Protein AF-A0A2M7CA68-F1 (afdb_monomer)

Nearest PDB structures (foldseek):
  2lq6-assembly1_A  TM=4.265E-01  e=3.387E+00  Homo sapiens

Foldseek 3Di:
DDDDDDDADPQWDWDADPNDTDTHHPVVVVVLVVQDHWDWDFDDDPVDTDIDIDRPGPPPD

Mean predicted aligned error: 7.52 Å

Sequence (61 aa):
MGLALDEPKANDEKIEVKGFSFIMASEVADTIRSYGNLLIDYTEHPWMKGFQLSLLGKVSC

pLDDT: mean 78.65, std 11.28, range [32.12, 88.88]

Solvent-accessible surface area (backbone atoms only — not comparable to full-atom values): 4104 Å² total; per-residue (Å²): 140,82,93,77,94,75,81,86,53,97,71,42,46,75,47,80,54,98,91,42,79,47,72,37,53,48,74,56,49,54,49,36,64,71,43,47,46,78,44,79,44,81,46,83,50,102,90,46,73,49,78,47,78,44,74,51,51,77,77,86,125

Structure (mmCIF, N/CA/C/O backbone):
data_AF-A0A2M7CA68-F1
#
_entry.id   AF-A0A2M7CA68-F1
#
loop_
_atom_site.group_PDB
_atom_site.id
_atom_site.type_symbol
_atom_site.label_atom_id
_atom_site.label_alt_id
_atom_site.label_comp_id
_atom_site.label_asym_id
_atom_site.label_entity_id
_atom_site.label_seq_id
_atom_site.pdbx_PDB_ins_code
_atom_site.Cartn_x
_atom_site.Cartn_y
_atom_site.Cartn_z
_atom_site.occupancy
_atom_site.B_iso_or_equiv
_atom_site.auth_seq_id
_atom_site.auth_comp_id
_atom_site.auth_asym_id
_atom_site.auth_atom_id
_atom_site.pdbx_PDB_model_num
ATOM 1 N N . MET A 1 1 ? -3.232 10.601 0.731 1.00 53.97 1 MET A N 1
ATOM 2 C CA . MET A 1 1 ? -2.810 9.357 1.410 1.00 53.97 1 MET A CA 1
ATOM 3 C C . MET A 1 1 ? -1.620 8.807 0.641 1.00 53.97 1 MET A C 1
ATOM 5 O O . MET A 1 1 ? -1.667 8.851 -0.581 1.00 53.97 1 MET A O 1
ATOM 9 N N . GLY A 1 2 ? -0.547 8.392 1.312 1.00 66.81 2 GLY A N 1
ATOM 10 C CA . GLY A 1 2 ? 0.682 7.910 0.670 1.00 66.81 2 GLY A CA 1
ATOM 11 C C . GLY A 1 2 ? 1.251 6.709 1.419 1.00 66.81 2 GLY A C 1
ATOM 12 O O . GLY A 1 2 ? 0.866 6.468 2.560 1.00 66.81 2 GLY A O 1
ATOM 13 N N . LEU A 1 3 ? 2.132 5.951 0.768 1.00 79.56 3 LEU A N 1
ATOM 14 C CA . LEU A 1 3 ? 2.832 4.829 1.393 1.00 79.56 3 LEU A CA 1
ATOM 15 C C . LEU A 1 3 ? 4.030 5.346 2.193 1.00 79.56 3 LEU A C 1
ATOM 17 O O . LEU A 1 3 ? 4.785 6.186 1.704 1.00 79.56 3 LEU A O 1
ATOM 21 N N . ALA A 1 4 ? 4.209 4.822 3.402 1.00 81.69 4 ALA A N 1
ATOM 22 C CA . ALA A 1 4 ? 5.341 5.123 4.267 1.00 81.69 4 ALA A CA 1
ATOM 23 C C . ALA A 1 4 ? 5.867 3.835 4.910 1.00 81.69 4 ALA A C 1
ATOM 25 O O . ALA A 1 4 ? 5.125 2.868 5.080 1.00 81.69 4 ALA A O 1
ATOM 26 N N . LEU A 1 5 ? 7.153 3.838 5.257 1.00 81.69 5 LEU A N 1
ATOM 27 C CA . LEU A 1 5 ? 7.742 2.828 6.129 1.00 81.69 5 LEU A CA 1
ATOM 28 C C . LEU A 1 5 ? 7.563 3.326 7.565 1.00 81.69 5 LEU A C 1
ATOM 30 O O . LEU A 1 5 ? 8.155 4.341 7.925 1.00 81.69 5 LEU A O 1
ATOM 34 N N . ASP A 1 6 ? 6.715 2.654 8.340 1.00 79.56 6 ASP A N 1
ATOM 35 C CA . ASP A 1 6 ? 6.401 3.015 9.727 1.00 79.56 6 ASP A CA 1
ATOM 36 C C . ASP A 1 6 ? 6.300 1.749 10.593 1.00 79.56 6 ASP A C 1
ATOM 38 O O . ASP A 1 6 ? 6.124 0.636 10.081 1.00 79.56 6 ASP A O 1
ATOM 42 N N . GLU A 1 7 ? 6.425 1.922 11.905 1.00 77.75 7 GLU A N 1
ATOM 43 C CA . GLU A 1 7 ? 6.167 0.862 12.878 1.00 77.75 7 GLU A CA 1
ATOM 44 C C . GLU A 1 7 ? 4.652 0.688 13.090 1.00 77.75 7 GLU A C 1
ATOM 46 O O . GLU A 1 7 ? 3.900 1.666 13.037 1.00 77.75 7 GLU A O 1
ATOM 51 N N . PRO A 1 8 ? 4.167 -0.545 13.334 1.00 76.69 8 PRO A N 1
ATOM 52 C CA . PRO A 1 8 ? 2.744 -0.786 13.537 1.00 76.69 8 PRO A CA 1
ATOM 53 C C . PRO A 1 8 ? 2.250 -0.097 14.808 1.00 76.69 8 PRO A C 1
ATOM 55 O O . PRO A 1 8 ? 2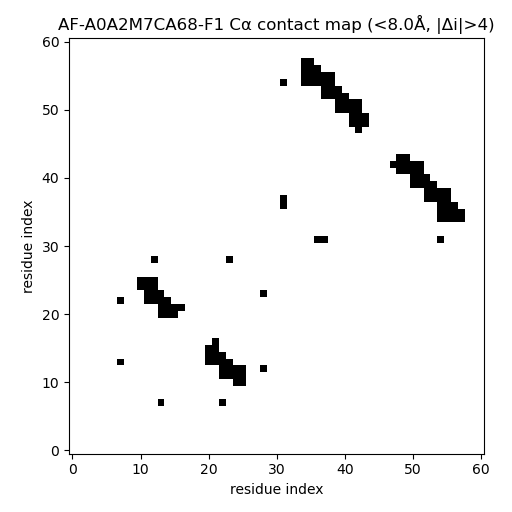.777 -0.336 15.897 1.00 76.69 8 PRO A O 1
ATOM 58 N N . LYS A 1 9 ? 1.205 0.727 14.689 1.00 79.75 9 LYS A N 1
ATOM 59 C CA . LYS A 1 9 ? 0.535 1.325 15.849 1.00 79.75 9 LYS A CA 1
ATOM 60 C C . LYS A 1 9 ? -0.507 0.355 16.393 1.00 79.75 9 LYS A C 1
ATOM 62 O O . LYS A 1 9 ? -0.983 -0.537 15.697 1.00 79.75 9 LYS A O 1
ATOM 67 N N . ALA A 1 10 ? -0.884 0.538 17.658 1.00 74.56 10 ALA A N 1
ATOM 68 C CA . ALA A 1 10 ? -1.723 -0.410 18.399 1.00 74.56 10 ALA A CA 1
ATOM 69 C C . ALA A 1 10 ? -3.093 -0.721 17.755 1.00 74.56 10 ALA A C 1
ATOM 71 O O . ALA A 1 10 ? -3.653 -1.777 18.029 1.00 74.56 10 ALA A O 1
ATOM 72 N N . ASN A 1 11 ? -3.616 0.172 16.908 1.00 79.31 11 ASN A N 1
ATOM 73 C CA . ASN A 1 11 ? -4.923 0.030 16.257 1.00 79.31 11 ASN A CA 1
ATOM 74 C C . ASN A 1 11 ? -4.828 -0.221 14.745 1.00 79.31 11 ASN A C 1
ATOM 76 O O . ASN A 1 11 ? -5.853 -0.193 14.063 1.00 79.31 11 ASN A O 1
ATOM 80 N N . ASP A 1 12 ? -3.623 -0.416 14.213 1.00 81.25 12 ASP A N 1
ATOM 81 C CA . ASP A 1 12 ? -3.458 -0.639 12.784 1.00 81.25 12 ASP A CA 1
ATOM 82 C C . ASP A 1 12 ? -3.764 -2.093 12.428 1.00 81.25 12 ASP A C 1
ATOM 84 O O . ASP A 1 12 ? -3.380 -3.037 13.126 1.00 81.25 12 ASP A O 1
ATOM 88 N N . GLU A 1 13 ? -4.425 -2.284 11.291 1.00 81.62 13 GLU A N 1
ATOM 89 C CA . GLU A 1 13 ? -4.587 -3.611 10.724 1.00 81.62 13 GLU A CA 1
ATOM 90 C C . GLU A 1 13 ? -3.307 -4.025 10.002 1.00 81.62 13 GLU A C 1
ATOM 92 O O . GLU A 1 13 ? -2.754 -3.286 9.181 1.00 81.62 13 GLU A O 1
ATOM 97 N N . LYS A 1 14 ? -2.843 -5.241 10.307 1.00 82.88 14 LYS A N 1
ATOM 98 C CA . LYS A 1 14 ? -1.654 -5.835 9.703 1.00 82.88 14 LYS A CA 1
ATOM 99 C C . LYS A 1 14 ? -2.051 -6.938 8.731 1.00 82.88 14 LYS A C 1
ATOM 101 O O . LYS A 1 14 ? -2.762 -7.870 9.101 1.00 82.88 14 LYS A O 1
ATOM 106 N N . ILE A 1 15 ? -1.527 -6.868 7.512 1.00 83.38 15 ILE A N 1
ATOM 107 C CA . ILE A 1 15 ? -1.704 -7.889 6.478 1.00 83.38 15 ILE A CA 1
ATOM 108 C C . ILE A 1 15 ? -0.329 -8.358 6.015 1.00 83.38 15 ILE A C 1
ATOM 110 O O . ILE A 1 15 ? 0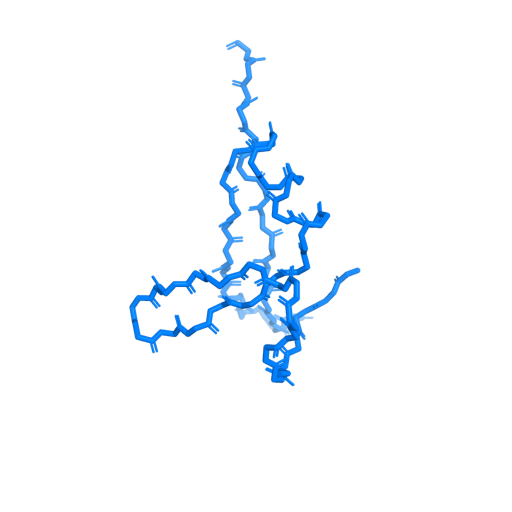.534 -7.552 5.672 1.00 83.38 15 ILE A O 1
ATOM 114 N N . GLU A 1 16 ? -0.120 -9.670 5.993 1.00 83.44 16 GLU A N 1
ATOM 115 C CA . GLU A 1 16 ? 1.122 -10.267 5.511 1.00 83.44 16 GLU A CA 1
ATOM 116 C C . GLU A 1 16 ? 0.942 -10.801 4.089 1.00 83.44 16 GLU A C 1
ATOM 118 O O . GLU A 1 16 ? 0.079 -11.639 3.826 1.00 83.44 16 GLU A O 1
ATOM 123 N N . VAL A 1 17 ? 1.759 -10.313 3.154 1.00 81.88 17 VAL A N 1
ATOM 124 C CA . VAL A 1 17 ? 1.710 -10.717 1.744 1.00 81.88 17 VAL A CA 1
ATOM 125 C C . VAL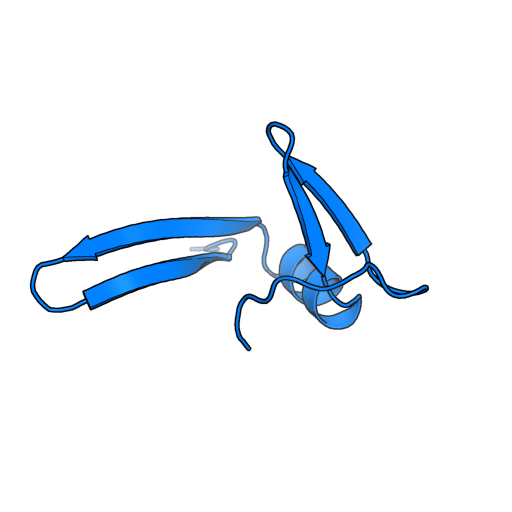 A 1 17 ? 3.124 -10.947 1.236 1.00 81.88 17 VAL A C 1
ATOM 127 O O . VAL A 1 17 ? 3.935 -10.027 1.207 1.00 81.88 17 VAL A O 1
ATOM 130 N N . LYS A 1 18 ? 3.422 -12.175 0.789 1.00 80.44 18 LYS A N 1
ATOM 131 C CA . LYS A 1 18 ? 4.715 -12.545 0.173 1.00 80.44 18 LYS A CA 1
ATOM 132 C C . LYS A 1 18 ? 5.941 -12.131 1.017 1.00 80.44 18 LYS A C 1
ATOM 134 O O . LYS A 1 18 ? 6.958 -11.726 0.464 1.00 80.44 18 LYS A O 1
ATOM 139 N N . GLY A 1 19 ? 5.830 -12.218 2.345 1.00 80.88 19 GLY A N 1
ATOM 140 C CA . GLY A 1 19 ? 6.892 -11.846 3.289 1.00 80.88 19 GLY A CA 1
ATOM 141 C C . GLY A 1 19 ? 6.977 -10.351 3.621 1.00 80.88 19 GLY A C 1
ATOM 142 O O . GLY A 1 19 ? 7.840 -9.954 4.399 1.00 80.88 19 GLY A O 1
ATOM 143 N N . PHE A 1 20 ? 6.087 -9.520 3.075 1.00 81.00 20 PHE A N 1
ATOM 144 C CA . PHE A 1 20 ? 5.956 -8.115 3.449 1.00 81.00 20 PHE A CA 1
ATOM 145 C C . PHE A 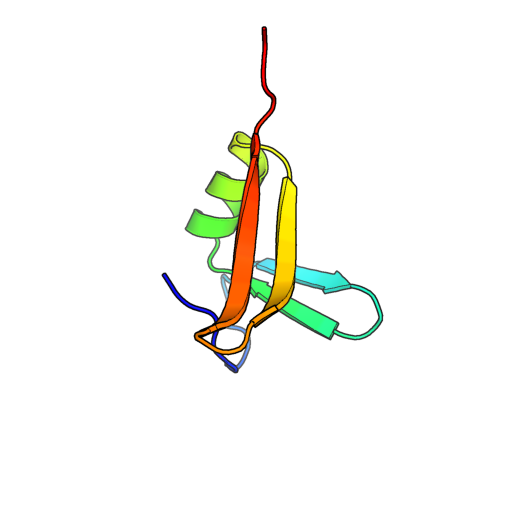1 20 ? 4.817 -7.930 4.448 1.00 81.00 20 PHE A C 1
ATOM 147 O O . PHE A 1 20 ? 3.720 -8.459 4.267 1.00 81.00 20 PHE A O 1
ATOM 154 N N . SER A 1 21 ? 5.085 -7.151 5.493 1.00 83.69 21 SER A N 1
ATOM 155 C CA . SER A 1 21 ? 4.075 -6.705 6.451 1.00 83.69 21 SER A CA 1
ATOM 156 C C . SER A 1 21 ? 3.519 -5.359 6.004 1.00 83.69 21 SER A C 1
ATOM 158 O O . SER A 1 21 ? 4.207 -4.346 6.097 1.00 83.69 21 SER A O 1
ATOM 160 N N . PHE A 1 22 ? 2.279 -5.350 5.530 1.00 84.00 22 PHE A N 1
ATOM 161 C CA . PHE A 1 22 ? 1.533 -4.130 5.257 1.00 84.00 22 PHE A CA 1
ATOM 162 C C . PHE A 1 22 ? 0.755 -3.730 6.499 1.00 84.00 22 PHE A C 1
ATOM 1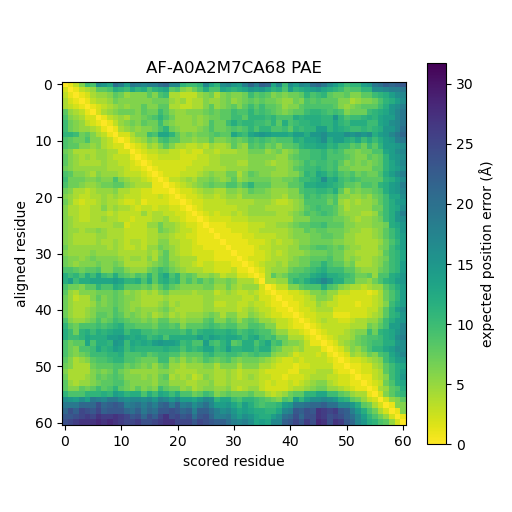64 O O . PHE A 1 22 ? 0.106 -4.562 7.131 1.00 84.00 22 PHE A O 1
ATOM 171 N N . ILE A 1 23 ? 0.844 -2.453 6.840 1.00 87.44 23 ILE A N 1
ATOM 172 C CA . ILE A 1 23 ? 0.180 -1.859 7.990 1.00 87.44 23 ILE A CA 1
ATOM 173 C C . ILE A 1 23 ? -0.722 -0.765 7.440 1.00 87.44 23 ILE A C 1
ATOM 175 O O . ILE A 1 23 ? -0.293 0.049 6.619 1.00 87.44 23 ILE A O 1
ATOM 179 N N . MET A 1 24 ? -1.978 -0.773 7.855 1.00 85.94 24 MET A N 1
ATOM 180 C CA . MET A 1 24 ? -2.956 0.213 7.429 1.00 85.94 24 MET A CA 1
ATOM 181 C C . MET A 1 24 ? -3.777 0.681 8.620 1.00 85.94 24 MET A C 1
ATOM 183 O O . MET A 1 24 ? -4.176 -0.116 9.466 1.00 85.94 24 MET A O 1
ATOM 187 N N . ALA A 1 25 ? -4.050 1.983 8.659 1.00 84.56 25 ALA A N 1
ATOM 188 C CA . ALA A 1 25 ? -4.978 2.541 9.629 1.00 84.56 25 ALA A CA 1
ATOM 189 C C . ALA A 1 25 ? -6.352 1.873 9.468 1.00 84.56 25 ALA A C 1
ATOM 191 O O . ALA A 1 25 ? -6.788 1.616 8.340 1.00 84.56 25 ALA A O 1
ATOM 192 N N . SER A 1 26 ? -7.043 1.628 10.579 1.00 83.69 26 SER A N 1
ATOM 193 C CA . SER A 1 26 ? -8.350 0.955 10.601 1.00 83.69 26 SER A CA 1
ATOM 194 C C . SER A 1 26 ? -9.373 1.590 9.649 1.00 83.69 26 SER A C 1
ATOM 196 O O . SER A 1 26 ? -10.043 0.883 8.905 1.00 83.69 26 SER A O 1
ATOM 198 N N . GLU A 1 27 ? -9.417 2.921 9.565 1.00 83.38 27 GLU A N 1
ATOM 199 C CA . GLU A 1 27 ? -10.298 3.658 8.643 1.00 83.38 27 GLU A CA 1
ATOM 200 C C . GLU A 1 27 ? -10.037 3.313 7.163 1.00 83.38 27 GLU A C 1
ATOM 202 O O . GLU A 1 27 ? -10.956 3.208 6.344 1.00 83.38 27 GLU A O 1
ATOM 207 N N . VAL A 1 28 ? -8.765 3.110 6.807 1.00 81.31 28 VAL A N 1
ATOM 208 C CA . VAL A 1 28 ? -8.358 2.715 5.454 1.00 81.31 28 VAL A CA 1
ATOM 209 C C . VAL A 1 28 ? -8.692 1.246 5.218 1.00 81.31 28 VAL A C 1
ATOM 211 O O . VAL A 1 28 ? -9.163 0.905 4.135 1.00 81.31 28 VAL A O 1
ATOM 214 N N . ALA A 1 29 ? -8.512 0.388 6.222 1.00 83.06 29 ALA A N 1
ATOM 215 C CA . ALA A 1 29 ? -8.895 -1.016 6.140 1.00 83.06 29 ALA A CA 1
ATOM 216 C C . ALA A 1 29 ? -10.406 -1.181 5.907 1.00 83.06 29 ALA A C 1
ATOM 218 O O . ALA A 1 29 ? -10.814 -1.930 5.020 1.00 83.06 29 ALA A O 1
ATOM 219 N N . ASP A 1 30 ? -11.235 -0.420 6.622 1.00 83.31 30 ASP A N 1
ATOM 220 C CA . ASP A 1 30 ? -12.690 -0.420 6.448 1.00 83.31 30 ASP A CA 1
ATOM 221 C C . ASP A 1 30 ? -13.105 0.110 5.073 1.00 83.31 30 ASP A C 1
ATOM 223 O O . ASP A 1 30 ? -14.010 -0.432 4.427 1.00 83.31 30 ASP A O 1
ATOM 227 N N . THR A 1 31 ? -12.393 1.123 4.574 1.00 81.44 31 THR A N 1
ATOM 228 C CA . THR A 1 31 ? -12.557 1.617 3.204 1.00 81.44 31 THR A CA 1
ATOM 229 C C . THR A 1 31 ? -12.250 0.503 2.202 1.00 81.44 31 THR A C 1
ATOM 231 O O . THR A 1 31 ? -13.087 0.179 1.364 1.00 81.44 31 THR A O 1
ATOM 234 N N . ILE A 1 32 ? -11.092 -0.151 2.309 1.00 81.31 32 ILE A N 1
ATOM 235 C CA . ILE A 1 32 ? -10.708 -1.240 1.404 1.00 81.31 32 ILE A CA 1
ATOM 236 C C . ILE A 1 32 ? -11.743 -2.365 1.460 1.00 81.31 32 ILE A C 1
ATOM 238 O O . ILE A 1 32 ? -12.247 -2.747 0.412 1.00 81.31 32 ILE A O 1
ATOM 242 N N . ARG A 1 33 ? -12.156 -2.817 2.651 1.00 79.25 33 ARG A N 1
ATOM 243 C CA . ARG A 1 33 ? -13.203 -3.843 2.815 1.00 79.25 33 ARG A CA 1
ATOM 244 C C . ARG A 1 33 ? -14.517 -3.473 2.129 1.00 79.25 33 ARG A C 1
ATOM 246 O O . ARG A 1 33 ? -15.165 -4.341 1.549 1.00 79.25 33 ARG A O 1
ATOM 253 N N . SER A 1 34 ? -14.906 -2.201 2.190 1.00 78.94 34 SER A N 1
ATOM 254 C CA . SER A 1 34 ? -16.153 -1.709 1.595 1.00 78.94 34 SER A CA 1
ATOM 255 C C . SER A 1 34 ? -16.084 -1.643 0.069 1.00 78.94 34 SER A C 1
ATOM 257 O O . SER A 1 34 ? -17.056 -1.972 -0.609 1.00 78.94 34 SER A O 1
ATOM 259 N N . TYR A 1 35 ? -14.938 -1.233 -0.481 1.00 73.12 35 TYR A N 1
ATOM 260 C CA . TYR A 1 35 ? -14.759 -1.069 -1.924 1.00 73.12 35 TYR A CA 1
ATOM 261 C C . TYR A 1 35 ? -14.263 -2.348 -2.622 1.00 73.12 35 TYR A C 1
ATOM 263 O O . TYR A 1 35 ? -14.511 -2.510 -3.814 1.00 73.12 35 TYR A O 1
ATOM 271 N N . GLY A 1 36 ? -13.645 -3.291 -1.909 1.00 79.62 36 GLY A N 1
ATOM 272 C CA . GLY A 1 36 ? -13.162 -4.566 -2.437 1.00 79.62 36 GLY A CA 1
ATOM 273 C C . GLY A 1 36 ? -11.670 -4.779 -2.183 1.00 79.62 36 GLY A C 1
ATOM 274 O O . GLY A 1 36 ? -11.246 -4.960 -1.046 1.00 79.62 36 GLY A O 1
ATOM 275 N N . ASN A 1 37 ? -10.870 -4.809 -3.252 1.00 80.81 37 ASN A N 1
ATOM 276 C CA . ASN A 1 37 ? -9.437 -5.106 -3.168 1.00 80.81 37 ASN 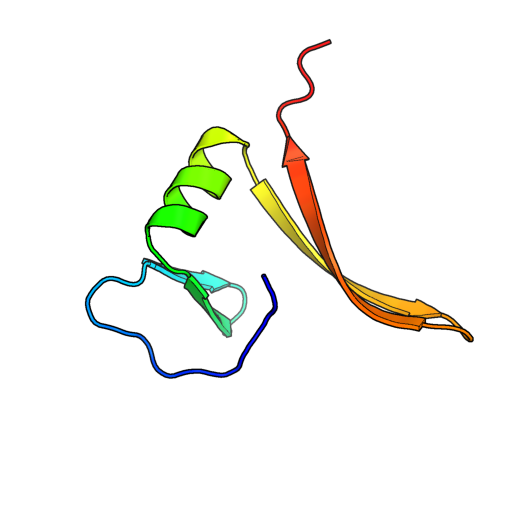A CA 1
ATOM 277 C C . ASN A 1 37 ? -8.590 -3.868 -3.479 1.00 80.81 37 ASN A C 1
ATOM 279 O O . ASN A 1 37 ? -8.886 -3.124 -4.414 1.00 80.81 37 ASN A O 1
ATOM 283 N N . LEU A 1 38 ? -7.493 -3.686 -2.742 1.00 82.06 38 LEU A N 1
ATOM 284 C CA . LEU A 1 38 ? -6.456 -2.709 -3.069 1.00 82.06 38 LEU A CA 1
ATOM 285 C C . LEU A 1 38 ? -5.322 -3.404 -3.833 1.00 82.06 38 LEU A C 1
ATOM 287 O O . LEU A 1 38 ? -4.709 -4.341 -3.325 1.00 82.06 38 LEU A O 1
ATOM 291 N N . LEU A 1 39 ? -5.038 -2.925 -5.040 1.00 84.69 39 LEU A N 1
ATOM 292 C CA . LEU A 1 39 ? -3.901 -3.335 -5.853 1.00 84.69 39 LEU A CA 1
ATOM 293 C C . LEU A 1 39 ? -2.788 -2.290 -5.724 1.00 84.69 39 LEU A C 1
ATOM 295 O O . LEU A 1 39 ? -3.043 -1.090 -5.852 1.00 84.69 39 LEU A O 1
ATOM 299 N N . ILE A 1 40 ? -1.565 -2.749 -5.471 1.00 85.19 40 ILE A N 1
ATOM 300 C CA . ILE A 1 40 ? -0.376 -1.900 -5.376 1.00 85.19 40 ILE A CA 1
ATOM 301 C C . ILE A 1 40 ? 0.623 -2.382 -6.420 1.00 85.19 40 ILE A C 1
ATOM 303 O O . ILE A 1 40 ? 1.203 -3.455 -6.258 1.00 85.19 40 ILE A O 1
ATOM 307 N N . ASP A 1 41 ? 0.836 -1.575 -7.457 1.00 87.06 41 ASP A N 1
ATOM 308 C CA . ASP A 1 41 ? 1.771 -1.873 -8.542 1.00 87.06 41 ASP A CA 1
ATOM 309 C C . ASP 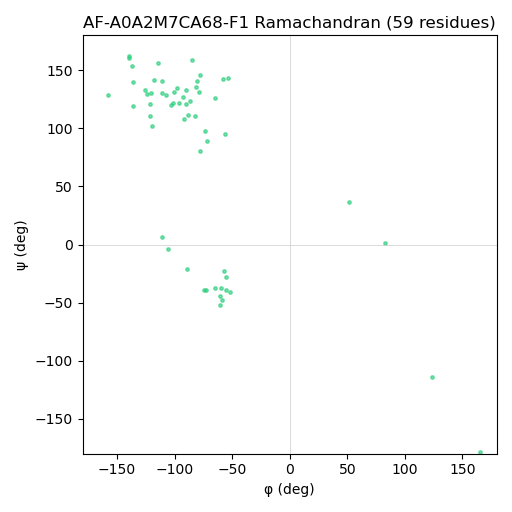A 1 41 ? 2.886 -0.835 -8.593 1.00 87.06 41 ASP A C 1
ATOM 311 O O . ASP A 1 41 ? 2.661 0.358 -8.395 1.00 87.06 41 ASP A O 1
ATOM 315 N N . TYR A 1 42 ? 4.108 -1.272 -8.883 1.00 85.62 42 TYR A N 1
ATOM 316 C CA . TYR A 1 42 ? 5.206 -0.356 -9.167 1.00 85.62 42 TYR A CA 1
ATOM 317 C C . TYR A 1 42 ? 5.246 -0.070 -10.664 1.00 85.62 42 TYR A C 1
ATOM 319 O O . TYR A 1 42 ? 5.393 -0.987 -11.471 1.00 85.62 42 TYR A O 1
ATOM 327 N N . THR A 1 43 ? 5.123 1.202 -11.031 1.00 86.75 43 THR A N 1
ATOM 328 C CA . THR A 1 43 ? 5.161 1.640 -12.425 1.00 86.75 43 THR A CA 1
ATOM 329 C C . THR A 1 43 ? 6.429 2.437 -12.685 1.00 86.75 43 THR A C 1
ATOM 331 O O . THR A 1 43 ? 6.752 3.379 -11.957 1.00 86.75 43 THR A O 1
ATOM 334 N N . GLU A 1 44 ? 7.134 2.064 -13.751 1.00 88.88 44 GLU A N 1
ATOM 335 C CA . GLU A 1 44 ? 8.323 2.752 -14.235 1.00 88.88 44 GLU A CA 1
ATOM 336 C C . GLU A 1 44 ? 8.083 3.249 -15.665 1.00 88.88 44 GLU A C 1
ATOM 338 O O . GLU A 1 44 ? 8.141 2.503 -16.641 1.00 88.88 44 GLU A O 1
ATOM 343 N N . HIS A 1 45 ? 7.802 4.542 -15.782 1.00 86.62 45 HIS A N 1
ATOM 344 C CA . HIS A 1 45 ? 7.720 5.271 -17.038 1.00 86.62 45 HIS A CA 1
ATOM 345 C C . HIS A 1 45 ? 8.836 6.322 -17.118 1.00 86.62 45 HIS A C 1
ATOM 347 O O . HIS A 1 45 ? 9.305 6.812 -16.087 1.00 86.62 45 HIS A O 1
ATOM 353 N N . PRO A 1 46 ? 9.241 6.746 -18.329 1.00 86.50 46 PRO A N 1
ATOM 354 C CA . PRO A 1 46 ? 10.268 7.777 -18.498 1.00 86.50 46 PRO A CA 1
ATOM 355 C C . PRO A 1 46 ? 9.956 9.093 -17.764 1.00 86.50 46 PRO A C 1
ATOM 357 O O . PRO A 1 46 ? 10.872 9.808 -17.370 1.00 86.50 46 PRO A O 1
ATOM 360 N N . TRP A 1 47 ? 8.672 9.403 -17.561 1.00 83.56 47 TRP A N 1
ATOM 361 C CA . TRP A 1 47 ? 8.186 10.622 -16.903 1.00 83.56 47 TRP A CA 1
ATOM 362 C C . TRP A 1 47 ? 7.656 10.403 -15.477 1.00 83.56 47 TRP A C 1
ATOM 364 O O . TRP A 1 47 ? 7.265 11.366 -14.823 1.00 83.56 47 TRP A O 1
ATOM 374 N N . MET A 1 48 ? 7.595 9.160 -14.989 1.00 78.69 48 MET A N 1
ATOM 375 C CA . MET A 1 48 ? 7.040 8.848 -13.671 1.00 78.69 48 MET A CA 1
ATOM 376 C C . MET A 1 48 ? 7.578 7.515 -13.161 1.00 78.69 48 MET A C 1
ATOM 378 O O . MET A 1 48 ? 7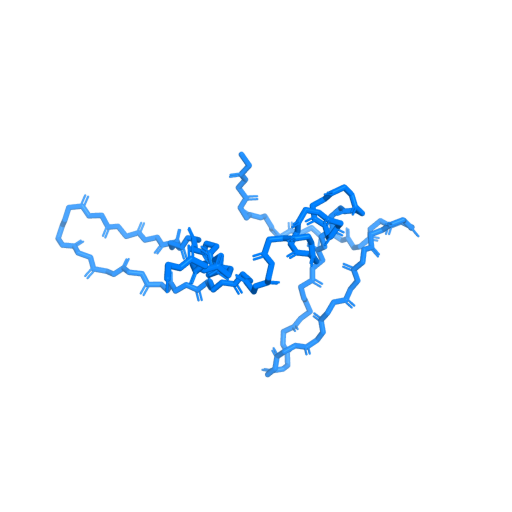.462 6.500 -13.839 1.00 78.69 48 MET A O 1
ATOM 382 N N . LYS A 1 49 ? 8.098 7.502 -11.934 1.00 88.81 49 LYS A N 1
ATOM 383 C CA . LYS A 1 49 ? 8.422 6.270 -11.211 1.00 88.81 49 LYS A CA 1
ATOM 384 C C . LYS A 1 49 ? 7.721 6.298 -9.866 1.00 88.81 49 LYS A C 1
ATOM 386 O O . LYS A 1 49 ? 7.795 7.311 -9.172 1.00 88.81 49 LYS A O 1
ATOM 391 N N . GLY A 1 50 ? 7.060 5.213 -9.489 1.00 86.69 50 GLY A N 1
ATOM 392 C CA . GLY A 1 50 ? 6.413 5.140 -8.187 1.00 86.69 50 GLY A CA 1
ATOM 393 C C . GLY A 1 50 ? 5.419 4.002 -8.052 1.00 86.69 50 GLY A C 1
ATOM 394 O O . GLY A 1 50 ? 5.211 3.209 -8.967 1.00 86.69 50 GLY A O 1
ATOM 395 N N . PHE A 1 51 ? 4.803 3.942 -6.876 1.00 85.12 51 PHE A N 1
ATOM 396 C CA . PHE A 1 51 ? 3.729 3.004 -6.591 1.00 85.12 51 PHE A CA 1
ATOM 397 C C . PHE A 1 51 ? 2.392 3.598 -7.024 1.00 85.12 51 PHE A C 1
ATOM 399 O O . PHE A 1 51 ? 1.998 4.673 -6.569 1.00 85.12 51 PHE A O 1
ATOM 406 N N . GLN A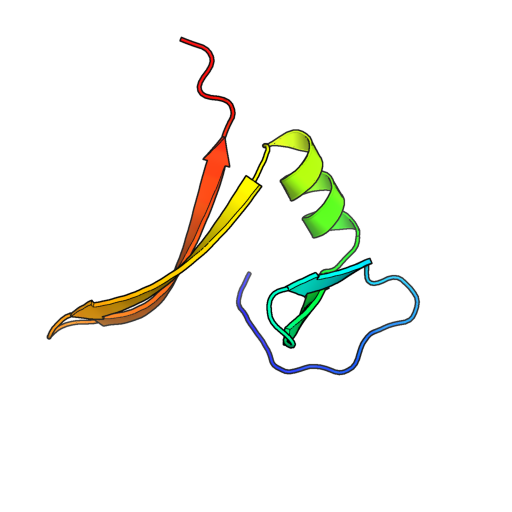 1 52 ? 1.693 2.877 -7.886 1.00 85.75 52 GLN A N 1
ATOM 407 C CA . GLN A 1 52 ? 0.316 3.130 -8.249 1.00 85.75 52 GLN A CA 1
ATOM 408 C C . GLN A 1 52 ? -0.597 2.300 -7.345 1.00 85.75 52 GLN A C 1
ATOM 410 O O . GLN A 1 52 ? -0.451 1.084 -7.224 1.00 85.75 52 GLN A O 1
ATOM 415 N N . LEU A 1 53 ? -1.551 2.981 -6.716 1.00 83.88 53 LEU A N 1
ATOM 416 C CA . LEU A 1 53 ? -2.576 2.380 -5.873 1.00 83.88 53 LEU A CA 1
ATOM 417 C C . LEU A 1 53 ? -3.880 2.352 -6.670 1.00 83.88 53 LEU A C 1
ATOM 419 O O . LEU A 1 53 ? -4.377 3.409 -7.058 1.00 83.88 53 LEU A O 1
ATOM 423 N N . SER A 1 54 ? -4.436 1.167 -6.905 1.00 82.94 54 SER A N 1
ATOM 424 C CA . SER A 1 54 ? -5.706 1.003 -7.615 1.00 82.94 54 SER A CA 1
ATOM 425 C C . SER A 1 54 ? -6.704 0.275 -6.724 1.00 82.94 54 SER A C 1
ATOM 427 O O . SER A 1 54 ? -6.462 -0.850 -6.294 1.00 82.94 54 SER A O 1
ATOM 429 N N . LEU A 1 55 ? -7.842 0.906 -6.447 1.00 81.00 55 LEU A N 1
ATOM 430 C CA . LEU A 1 55 ? -8.963 0.237 -5.794 1.00 81.00 55 LEU A CA 1
ATOM 431 C C . LEU A 1 55 ? -9.742 -0.524 -6.864 1.00 81.00 55 LEU A C 1
ATOM 433 O O . LEU A 1 55 ? -10.391 0.076 -7.721 1.00 81.00 55 LEU A O 1
ATOM 437 N N . LEU A 1 56 ? -9.671 -1.851 -6.819 1.00 71.62 56 LEU A N 1
ATOM 438 C CA . LEU A 1 56 ? -10.509 -2.723 -7.628 1.00 71.62 56 LEU A CA 1
ATOM 439 C C . LEU A 1 56 ? -11.884 -2.771 -6.966 1.00 71.62 56 LEU A C 1
ATOM 441 O O . LEU A 1 56 ? -12.208 -3.682 -6.202 1.00 71.62 56 LEU A O 1
ATOM 445 N N . GLY A 1 57 ? -12.657 -1.719 -7.233 1.00 62.16 57 GLY A N 1
ATOM 446 C CA . GLY A 1 57 ? -14.068 -1.649 -6.898 1.00 62.16 57 GLY A CA 1
ATOM 447 C C . GLY A 1 57 ? -14.812 -2.859 -7.456 1.00 62.16 57 GLY A C 1
ATOM 448 O O . GLY A 1 57 ? -14.543 -3.276 -8.586 1.00 62.16 57 GLY A O 1
ATOM 449 N N . LYS A 1 58 ? -15.804 -3.383 -6.726 1.00 51.62 58 LYS A N 1
ATOM 450 C CA . LYS A 1 58 ? -16.918 -4.098 -7.370 1.00 51.62 58 LYS A CA 1
ATOM 451 C C . LYS A 1 58 ? -17.547 -3.138 -8.385 1.00 51.62 58 LYS A C 1
ATOM 453 O O . LYS A 1 58 ? -18.373 -2.303 -8.028 1.00 51.62 58 LYS A O 1
ATOM 458 N N . VAL A 1 59 ? -17.136 -3.229 -9.646 1.00 44.16 59 VAL A N 1
ATOM 459 C CA . VAL A 1 59 ? -17.869 -2.622 -10.755 1.00 44.16 59 VAL A CA 1
ATOM 460 C C . VAL A 1 59 ? -19.123 -3.472 -10.921 1.00 44.16 59 VAL A C 1
ATOM 462 O O . VAL A 1 59 ? -19.112 -4.488 -11.608 1.00 44.16 59 VAL A O 1
ATOM 465 N N . SER A 1 60 ? -20.183 -3.113 -10.200 1.00 43.22 60 SER A N 1
ATOM 466 C CA . SER A 1 60 ? -21.532 -3.532 -10.560 1.00 43.22 60 SER A CA 1
ATOM 467 C C . SER A 1 60 ? -21.934 -2.721 -11.788 1.00 43.22 60 SER A C 1
ATOM 469 O O . SER A 1 60 ? -22.342 -1.569 -11.649 1.00 43.22 60 SER A O 1
ATOM 471 N N . CYS A 1 61 ? -21.789 -3.322 -12.965 1.00 32.12 61 CYS A N 1
ATOM 472 C CA . CYS A 1 61 ? -22.581 -3.004 -14.148 1.00 32.12 61 CYS A CA 1
ATOM 473 C C . CYS A 1 61 ? -23.217 -4.304 -14.634 1.00 32.12 61 CYS A C 1
ATOM 475 O O . CYS A 1 61 ? -22.466 -5.299 -14.756 1.00 32.12 61 CYS A O 1
#

Radius of gyration: 13.38 Å; Cα contacts (8 Å, |Δi|>4): 64; chains: 1; bounding box: 33×23×37 Å

Secondary structure (DSSP, 8-state):
------PPPTT-EEEEETTEEEEE-HHHHHHHHHHEEEEEEEEEETTEEEEEEEEEE----